Protein AF-A0A7S1EI01-F1 (afdb_monomer)

Mean predicted aligned error: 5.32 Å

pLDDT: mean 92.24, std 10.73, range [44.12, 98.56]

Radius of gyration: 17.25 Å; Cα contacts (8 Å, |Δi|>4): 123; chains: 1; bounding box: 61×34×38 Å

Solvent-accessible surface area (backbone atoms only — not comparable to full-atom values): 8172 Å² total; per-residue (Å²): 81,34,72,57,53,52,45,55,71,26,70,60,33,42,72,68,37,65,65,62,44,53,51,20,66,76,29,98,83,35,44,36,48,51,76,64,49,49,73,38,63,72,54,15,68,67,40,77,57,41,57,68,53,44,48,53,17,36,67,72,36,91,58,36,41,64,44,96,86,62,57,28,38,27,61,67,64,79,76,70,89,74,82,61,59,76,84,74,60,79,90,86,77,90,72,59,93,84,59,50,68,68,59,51,51,61,63,54,42,79,81,41,91,79,74,75,85,85,81,88,79,81,78,80,72,88,76,74,91,124

Foldseek 3Di:
DQVVVCLCQPQVNCVVPPVLVVQLVVDPQRKHFLQVVCVVVVVCVVCVSDLVVVLVSQVPDPQKDADPVRGIMGGPDDHDPDDCVVVVDDDDPPCDPPDDPVNCCVPCVVVHDDSDDDDDDDPPDPDDPD

Structure (mmCIF, N/CA/C/O backbone):
data_AF-A0A7S1EI01-F1
#
_entry.id   AF-A0A7S1EI01-F1
#
loop_
_atom_site.group_PDB
_atom_site.id
_atom_site.type_symbol
_atom_site.label_atom_id
_atom_site.label_alt_id
_atom_site.label_comp_id
_atom_site.label_asym_id
_atom_site.label_entity_id
_atom_site.label_seq_id
_atom_site.pdbx_PDB_ins_code
_atom_site.Cartn_x
_atom_site.Cartn_y
_atom_site.Cartn_z
_atom_site.occupancy
_atom_site.B_iso_or_equiv
_atom_site.auth_seq_id
_atom_site.auth_comp_id
_atom_site.auth_asym_id
_atom_site.auth_atom_id
_atom_site.pdbx_PDB_model_num
ATOM 1 N N . ALA A 1 1 ? -5.218 10.796 -0.409 1.00 92.31 1 ALA A N 1
ATOM 2 C CA . ALA A 1 1 ? -5.128 9.576 0.423 1.00 92.31 1 ALA A CA 1
ATOM 3 C C . ALA A 1 1 ? -5.625 8.304 -0.280 1.00 92.31 1 ALA A C 1
ATOM 5 O O . ALA A 1 1 ? -4.835 7.375 -0.392 1.00 92.31 1 ALA A O 1
ATOM 6 N N . GLN A 1 2 ? -6.870 8.257 -0.789 1.00 97.69 2 GLN A N 1
ATOM 7 C CA . GLN A 1 2 ? -7.516 7.042 -1.336 1.00 97.69 2 GLN A CA 1
ATOM 8 C C . GLN A 1 2 ? -6.607 6.146 -2.199 1.00 97.69 2 GLN A C 1
ATOM 10 O O . GLN A 1 2 ? -6.320 5.021 -1.811 1.00 97.69 2 GLN A O 1
ATOM 15 N N . LYS A 1 3 ? -6.092 6.654 -3.329 1.00 96.00 3 LYS A N 1
ATOM 16 C CA . LYS A 1 3 ? -5.276 5.861 -4.272 1.00 96.00 3 LYS A CA 1
ATOM 17 C C . LYS A 1 3 ? -4.031 5.231 -3.635 1.00 96.00 3 LYS A C 1
ATOM 19 O O . LYS A 1 3 ? -3.637 4.133 -4.008 1.00 96.00 3 LYS A O 1
ATOM 24 N N . LEU A 1 4 ? -3.399 5.923 -2.682 1.00 96.94 4 LEU A N 1
ATOM 25 C CA . LEU A 1 4 ? -2.226 5.401 -1.975 1.00 96.94 4 LEU A CA 1
ATOM 26 C C . LEU A 1 4 ? -2.620 4.290 -1.002 1.00 96.94 4 LEU A C 1
ATOM 28 O O . LEU A 1 4 ? -1.934 3.278 -0.927 1.00 96.94 4 LEU A O 1
ATOM 32 N N . LEU A 1 5 ? -3.736 4.451 -0.290 1.00 98.00 5 LEU A N 1
ATOM 33 C CA . LEU A 1 5 ? -4.276 3.403 0.578 1.00 98.00 5 LEU A CA 1
ATOM 34 C C . LEU A 1 5 ? -4.653 2.160 -0.241 1.00 98.00 5 LEU A C 1
ATOM 36 O O . LEU A 1 5 ? -4.250 1.054 0.107 1.00 98.00 5 LEU A O 1
ATOM 40 N N . GLU A 1 6 ? -5.338 2.340 -1.371 1.00 97.62 6 GLU A N 1
ATOM 41 C CA . GLU A 1 6 ? -5.662 1.258 -2.310 1.00 97.62 6 GLU A CA 1
ATOM 42 C C . GLU A 1 6 ? -4.408 0.568 -2.851 1.00 97.62 6 GLU A C 1
ATOM 44 O O . GLU A 1 6 ? -4.380 -0.655 -2.960 1.00 97.62 6 GLU A O 1
ATOM 49 N N . PHE A 1 7 ? -3.343 1.322 -3.137 1.00 96.25 7 PHE A N 1
ATOM 50 C CA . PHE A 1 7 ? -2.054 0.742 -3.498 1.00 96.25 7 PHE A CA 1
ATOM 51 C C . PHE A 1 7 ? -1.486 -0.115 -2.360 1.00 96.25 7 PHE A C 1
ATOM 53 O O . PHE A 1 7 ? -1.179 -1.284 -2.584 1.00 96.25 7 PHE A O 1
ATOM 60 N N . TYR A 1 8 ? -1.383 0.424 -1.139 1.00 97.25 8 TYR A N 1
ATOM 61 C CA . TYR A 1 8 ? -0.762 -0.285 -0.017 1.00 97.25 8 TYR A CA 1
ATOM 62 C C . TYR A 1 8 ? -1.493 -1.579 0.338 1.00 97.25 8 TYR A C 1
ATOM 64 O O . TYR A 1 8 ? -0.859 -2.614 0.558 1.00 97.25 8 TYR A O 1
ATOM 72 N N . PHE A 1 9 ? -2.822 -1.529 0.357 1.00 97.31 9 PHE A N 1
ATOM 73 C CA . PHE A 1 9 ? -3.676 -2.674 0.649 1.00 97.31 9 PHE A CA 1
ATOM 74 C C . PHE A 1 9 ? -4.002 -3.520 -0.594 1.00 97.31 9 PHE A C 1
ATOM 76 O O . PHE A 1 9 ? -4.600 -4.589 -0.463 1.00 97.31 9 PHE A O 1
ATOM 83 N N . GLY A 1 10 ? -3.581 -3.106 -1.787 1.00 95.94 10 GLY A N 1
ATOM 84 C CA . GLY A 1 10 ? -3.757 -3.857 -3.026 1.00 95.94 10 GLY A CA 1
ATOM 85 C C . GLY A 1 10 ? -2.994 -5.182 -3.026 1.00 95.94 10 GLY A C 1
ATOM 86 O O . GLY A 1 10 ? -2.043 -5.378 -2.270 1.00 95.94 10 GLY A O 1
ATOM 87 N N . ASP A 1 11 ? -3.408 -6.117 -3.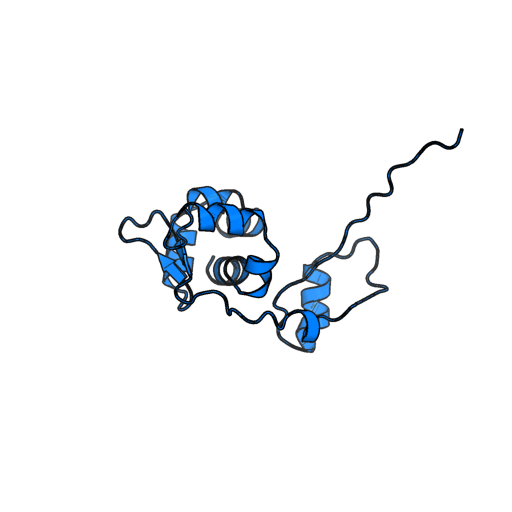883 1.00 95.00 11 ASP A N 1
ATOM 88 C CA . ASP A 1 11 ? -2.875 -7.488 -3.897 1.00 95.00 11 ASP A CA 1
ATOM 89 C C . ASP A 1 11 ? -1.352 -7.545 -4.044 1.00 95.00 11 ASP A C 1
ATOM 91 O O . ASP A 1 11 ? -0.684 -8.249 -3.288 1.00 95.00 11 ASP A O 1
ATOM 95 N N . SER A 1 12 ? -0.804 -6.783 -4.993 1.00 93.69 12 SER A N 1
ATOM 96 C CA . SER A 1 12 ? 0.627 -6.793 -5.299 1.00 93.69 12 SER A CA 1
ATOM 97 C C . SER A 1 12 ? 1.463 -6.240 -4.145 1.00 93.69 12 SER A C 1
ATOM 99 O O . SER A 1 12 ? 2.378 -6.920 -3.678 1.00 93.69 12 SER A O 1
ATOM 101 N N . ASN A 1 13 ? 1.129 -5.048 -3.632 1.00 95.12 13 ASN A N 1
ATOM 102 C CA . ASN A 1 13 ? 1.884 -4.466 -2.524 1.00 95.12 13 ASN A CA 1
ATOM 103 C C . ASN A 1 13 ? 1.723 -5.297 -1.253 1.00 95.12 13 ASN A C 1
ATOM 105 O O . ASN A 1 13 ? 2.713 -5.606 -0.602 1.00 95.12 13 ASN A O 1
ATOM 109 N N . LEU A 1 14 ? 0.506 -5.725 -0.911 1.00 93.88 14 LEU A N 1
ATOM 110 C CA . LEU A 1 14 ? 0.271 -6.451 0.333 1.00 93.88 14 LEU A CA 1
ATOM 111 C C . LEU A 1 14 ? 0.975 -7.817 0.362 1.00 93.88 14 LEU A C 1
ATOM 113 O O . LEU A 1 14 ? 1.293 -8.304 1.444 1.00 93.88 14 LEU A O 1
ATOM 117 N N . ARG A 1 15 ? 1.260 -8.438 -0.790 1.00 92.75 15 ARG A N 1
ATOM 118 C CA . ARG A 1 15 ? 2.106 -9.645 -0.885 1.00 92.75 15 ARG A CA 1
ATOM 119 C C . ARG A 1 15 ? 3.597 -9.355 -0.707 1.00 92.75 15 ARG A C 1
ATOM 121 O O . ARG A 1 15 ? 4.303 -10.180 -0.130 1.00 92.75 15 ARG A O 1
ATOM 128 N N . ALA A 1 16 ? 4.071 -8.203 -1.170 1.00 91.88 16 ALA A N 1
ATOM 129 C CA . ALA A 1 16 ? 5.480 -7.823 -1.091 1.00 91.88 16 ALA A CA 1
ATOM 130 C C . ALA A 1 16 ? 5.854 -7.164 0.253 1.00 91.88 16 ALA A C 1
ATOM 132 O O . ALA A 1 16 ? 6.947 -7.383 0.782 1.00 91.88 16 ALA A O 1
ATOM 133 N N . ASP A 1 17 ? 4.948 -6.376 0.831 1.00 95.12 17 ASP A N 1
ATOM 134 C CA . ASP A 1 17 ? 5.179 -5.561 2.020 1.00 95.12 17 ASP A CA 1
ATOM 135 C C . ASP A 1 17 ? 5.083 -6.394 3.306 1.00 95.12 17 ASP A C 1
ATOM 137 O O . ASP A 1 17 ? 4.015 -6.639 3.878 1.00 95.12 17 ASP A O 1
ATOM 141 N N . ARG A 1 18 ? 6.250 -6.833 3.786 1.00 94.94 18 ARG A N 1
ATOM 142 C CA . ARG A 1 18 ? 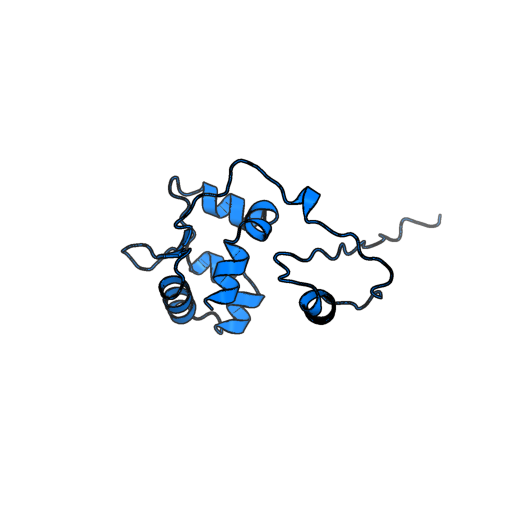6.375 -7.634 5.011 1.00 94.94 18 ARG A CA 1
ATOM 143 C C . ARG A 1 18 ? 5.917 -6.883 6.260 1.00 94.94 18 ARG A C 1
ATOM 145 O O . ARG A 1 18 ? 5.424 -7.522 7.191 1.00 94.94 18 ARG A O 1
ATOM 152 N N . PHE A 1 19 ? 6.098 -5.563 6.303 1.00 96.56 19 PHE A N 1
ATOM 153 C CA . PHE A 1 19 ? 5.703 -4.760 7.454 1.00 96.56 19 PHE A CA 1
ATOM 154 C C . PHE A 1 19 ? 4.181 -4.718 7.549 1.00 96.56 19 PHE A C 1
ATOM 156 O O . PHE A 1 19 ? 3.623 -5.143 8.560 1.00 96.56 19 PHE A O 1
ATOM 163 N N . LEU A 1 20 ? 3.506 -4.330 6.466 1.00 96.62 20 LEU A N 1
ATOM 164 C CA . LEU A 1 20 ? 2.049 -4.257 6.436 1.00 96.62 20 LEU A CA 1
ATOM 165 C C . LEU A 1 20 ? 1.398 -5.631 6.654 1.00 96.62 20 LEU A C 1
ATOM 167 O O . LEU A 1 20 ? 0.406 -5.736 7.376 1.00 96.62 20 LEU A O 1
ATOM 171 N N . GLN A 1 21 ? 1.976 -6.714 6.118 1.00 95.56 21 GLN A N 1
ATOM 172 C CA . GLN A 1 21 ? 1.511 -8.070 6.434 1.00 95.56 21 GLN A CA 1
ATOM 173 C C . GLN A 1 21 ? 1.594 -8.399 7.920 1.00 95.56 21 GLN A C 1
ATOM 175 O O . GLN A 1 21 ? 0.680 -9.027 8.456 1.00 95.56 21 GLN A O 1
ATOM 180 N N . ARG A 1 22 ? 2.700 -8.033 8.574 1.00 97.06 22 ARG A N 1
ATOM 181 C CA . ARG A 1 22 ? 2.892 -8.291 10.001 1.00 97.06 22 ARG A CA 1
ATOM 182 C C . ARG A 1 22 ? 1.872 -7.523 10.827 1.00 97.06 22 ARG A C 1
ATOM 184 O O . ARG A 1 22 ? 1.267 -8.119 11.708 1.00 97.06 22 ARG A O 1
ATOM 191 N N . GLU A 1 23 ? 1.673 -6.243 10.531 1.00 97.31 23 GLU A N 1
ATOM 192 C CA . GLU A 1 23 ? 0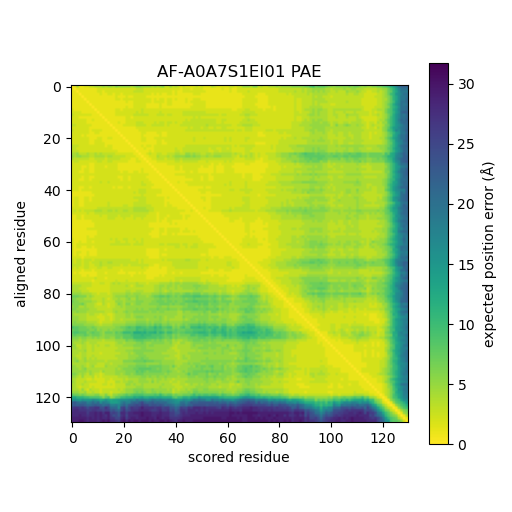.704 -5.404 11.241 1.00 97.31 23 GLU A CA 1
ATOM 193 C C . GLU A 1 23 ? -0.721 -5.934 11.066 1.00 97.31 23 GLU A C 1
ATOM 195 O O . GLU A 1 23 ? -1.413 -6.157 12.055 1.00 97.31 23 GLU A O 1
ATOM 200 N N . ARG A 1 24 ? -1.112 -6.293 9.836 1.00 95.44 24 ARG A N 1
ATOM 201 C CA . ARG A 1 24 ? -2.420 -6.900 9.549 1.00 95.44 24 ARG A CA 1
ATOM 202 C C . ARG A 1 24 ? -2.669 -8.177 10.355 1.00 95.44 24 ARG A C 1
ATOM 204 O O . ARG A 1 24 ? -3.767 -8.380 10.857 1.00 95.44 24 ARG A O 1
ATOM 211 N N . LYS A 1 25 ? -1.662 -9.049 10.483 1.00 95.19 25 LYS A N 1
ATOM 212 C CA . LYS A 1 25 ? -1.776 -10.336 11.196 1.00 95.19 25 LYS A CA 1
ATOM 213 C C . LYS A 1 25 ? -1.961 -10.192 12.711 1.00 95.19 25 LYS A C 1
ATOM 215 O O . LYS A 1 25 ? -2.327 -11.173 13.348 1.00 95.19 25 LYS A O 1
ATOM 220 N N . LYS A 1 26 ? -1.721 -9.009 13.292 1.00 96.19 26 LYS A N 1
ATOM 221 C CA . LYS A 1 26 ? -1.980 -8.755 14.722 1.00 96.19 26 LYS A CA 1
ATOM 222 C C . LYS A 1 26 ? -3.473 -8.738 15.046 1.00 96.19 26 LYS A C 1
ATOM 224 O O . LYS A 1 26 ? -3.847 -8.995 16.184 1.00 96.19 26 LYS A O 1
ATOM 229 N N . SER A 1 27 ? -4.314 -8.460 14.053 1.00 94.31 27 SER A N 1
ATOM 230 C CA . SER A 1 27 ? -5.766 -8.497 14.172 1.00 94.31 27 SER A CA 1
ATOM 231 C C . SER A 1 27 ? -6.324 -9.701 13.407 1.00 94.31 27 SER A C 1
ATOM 233 O O . SER A 1 27 ? -6.050 -9.827 12.211 1.00 94.31 27 SER A O 1
ATOM 235 N N . PRO A 1 28 ? -7.165 -10.555 14.021 1.00 91.50 28 PRO A N 1
ATOM 236 C CA . PRO A 1 28 ? -7.810 -11.666 13.316 1.00 91.50 28 PRO A CA 1
ATOM 237 C C . PRO A 1 28 ? -8.619 -11.227 12.087 1.00 91.50 28 PRO A C 1
ATOM 239 O O . PRO A 1 28 ? -8.731 -11.972 11.121 1.00 91.50 28 PRO A O 1
ATOM 242 N N . GLN A 1 29 ? -9.157 -10.004 12.108 1.00 92.69 29 GLN A N 1
ATOM 243 C CA . GLN A 1 29 ? -9.953 -9.436 11.015 1.00 92.69 29 GLN A CA 1
ATOM 244 C C . GLN A 1 29 ? -9.123 -8.596 10.030 1.00 92.69 29 GLN A C 1
ATOM 246 O O . GLN A 1 29 ? -9.670 -8.045 9.073 1.00 92.69 29 GLN A O 1
ATOM 251 N N . GLY A 1 30 ? -7.812 -8.481 10.258 1.00 95.31 30 GLY A N 1
ATOM 252 C CA . GLY A 1 30 ? -6.893 -7.757 9.387 1.00 95.31 30 GLY A CA 1
ATOM 253 C C . GLY A 1 30 ? -6.927 -6.234 9.513 1.00 95.31 30 GLY A C 1
ATOM 254 O O . GLY A 1 30 ? -6.586 -5.548 8.551 1.00 95.31 30 GLY A O 1
ATOM 255 N N . TRP A 1 31 ? -7.336 -5.707 10.667 1.00 97.88 31 TRP A N 1
ATOM 256 C CA . TRP A 1 31 ? -7.287 -4.275 10.961 1.00 97.88 31 TRP A CA 1
ATOM 257 C C . TRP A 1 31 ? -5.854 -3.768 11.143 1.00 97.88 31 TRP A C 1
ATOM 259 O O . TRP A 1 31 ? -5.022 -4.434 11.761 1.00 97.88 31 TRP A O 1
ATOM 269 N N . VAL A 1 32 ? -5.592 -2.572 10.618 1.00 98.19 32 VAL A N 1
ATOM 270 C CA . VAL A 1 32 ? -4.347 -1.817 10.785 1.00 98.19 32 VAL A CA 1
ATOM 271 C C . VAL A 1 32 ? -4.709 -0.402 11.225 1.00 98.19 32 VAL A C 1
ATOM 273 O O . VAL A 1 32 ? -5.489 0.267 10.550 1.00 98.19 32 VAL A O 1
ATOM 276 N N . ALA A 1 33 ? -4.146 0.054 12.343 1.00 98.19 33 ALA A N 1
ATOM 277 C CA . ALA A 1 33 ? -4.418 1.388 12.875 1.00 98.19 33 ALA A CA 1
ATOM 278 C C . ALA A 1 33 ? -3.886 2.492 11.945 1.00 98.19 33 ALA A C 1
ATOM 280 O O . ALA A 1 33 ? -2.786 2.367 11.396 1.00 98.19 33 ALA A O 1
ATOM 281 N N . PHE A 1 34 ? -4.611 3.605 11.815 1.00 97.94 34 PHE A N 1
ATOM 282 C CA . PHE A 1 34 ? -4.150 4.754 11.024 1.00 97.94 34 PHE A CA 1
ATOM 283 C C . PHE A 1 34 ? -2.853 5.368 11.565 1.00 97.94 34 PHE A C 1
ATOM 285 O O . PHE A 1 34 ? -2.024 5.842 10.789 1.00 97.94 34 PHE A O 1
ATOM 292 N N . ASP A 1 35 ? -2.604 5.270 12.871 1.00 96.19 35 ASP A N 1
ATOM 293 C CA . ASP A 1 35 ? -1.334 5.689 13.472 1.00 96.19 35 ASP A CA 1
ATOM 294 C C . ASP A 1 35 ? -0.125 4.945 12.899 1.00 96.19 35 ASP A C 1
ATOM 296 O O . ASP A 1 35 ? 0.938 5.535 12.701 1.00 96.19 35 ASP A O 1
ATOM 300 N N . ILE A 1 36 ? -0.285 3.664 12.558 1.00 97.12 36 ILE A N 1
ATOM 301 C CA . ILE A 1 36 ? 0.760 2.898 11.875 1.00 97.12 36 ILE A CA 1
ATOM 302 C C . ILE A 1 36 ? 0.983 3.448 10.464 1.00 97.12 36 ILE A C 1
ATOM 304 O O . ILE A 1 36 ? 2.124 3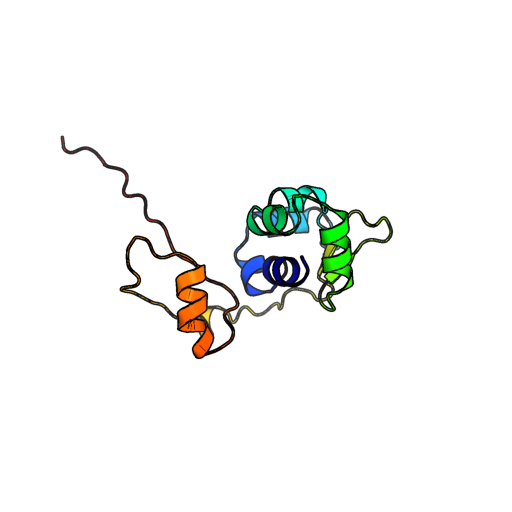.534 10.005 1.00 97.12 36 ILE A O 1
ATOM 308 N N . LEU A 1 37 ? -0.085 3.869 9.785 1.00 97.00 37 LEU A N 1
ATOM 309 C CA . LEU A 1 37 ? -0.022 4.403 8.426 1.00 97.00 37 LEU A CA 1
ATOM 310 C C . LEU A 1 37 ? 0.692 5.761 8.339 1.00 97.00 37 LEU A C 1
ATOM 312 O O . LEU A 1 37 ? 1.266 6.068 7.296 1.00 97.00 37 LEU A O 1
ATOM 316 N N . LYS A 1 38 ? 0.805 6.517 9.439 1.00 95.19 38 LYS A N 1
ATOM 317 C CA . LYS A 1 38 ? 1.660 7.722 9.510 1.00 95.19 38 LYS A CA 1
ATOM 318 C C . LYS A 1 38 ? 3.132 7.436 9.212 1.00 95.19 38 LYS A C 1
ATOM 320 O O . LYS A 1 38 ? 3.855 8.321 8.759 1.00 95.19 38 LYS A O 1
ATOM 325 N N . THR A 1 39 ? 3.589 6.203 9.438 1.00 96.00 39 THR A N 1
ATOM 326 C CA . THR A 1 39 ? 4.976 5.796 9.150 1.00 96.00 39 THR A CA 1
ATOM 327 C C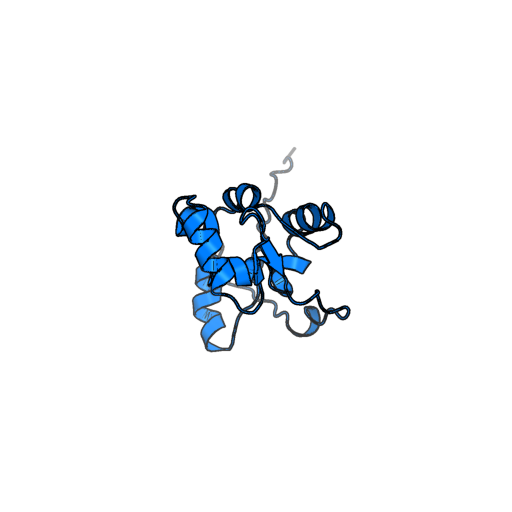 . THR A 1 39 ? 5.244 5.593 7.652 1.00 96.00 39 THR A C 1
ATOM 329 O O . THR A 1 39 ? 6.398 5.499 7.224 1.00 96.00 39 THR A O 1
ATOM 332 N N . PHE A 1 40 ? 4.195 5.567 6.823 1.00 96.38 40 PHE A N 1
ATOM 333 C CA . PHE A 1 40 ? 4.287 5.327 5.388 1.00 96.38 40 PHE A CA 1
ATOM 334 C C . PHE A 1 40 ? 4.606 6.648 4.696 1.00 96.38 40 PHE A C 1
ATOM 336 O O . PHE A 1 40 ? 3.723 7.465 4.455 1.00 96.38 40 PHE A O 1
ATOM 343 N N . LYS A 1 41 ? 5.882 6.856 4.353 1.00 95.62 41 LYS A N 1
ATOM 344 C CA . LYS A 1 41 ? 6.402 8.147 3.865 1.00 95.62 41 LYS A CA 1
ATOM 345 C C . LYS A 1 41 ? 5.566 8.791 2.751 1.00 95.62 41 LYS A C 1
ATOM 347 O O . LYS A 1 41 ? 5.274 9.976 2.850 1.00 95.62 41 LYS A O 1
ATOM 352 N N . LYS A 1 42 ? 5.164 8.035 1.716 1.00 94.94 42 LYS A N 1
ATOM 353 C CA . LYS A 1 42 ? 4.371 8.595 0.600 1.00 94.94 42 LYS A CA 1
ATOM 354 C C . LYS A 1 42 ? 2.962 8.999 1.043 1.00 94.94 42 LYS A C 1
ATOM 356 O O . LYS A 1 42 ? 2.472 10.033 0.608 1.00 94.94 42 LYS A O 1
ATOM 361 N N . LEU A 1 43 ? 2.322 8.206 1.906 1.00 97.44 43 LEU A N 1
ATOM 362 C CA . LEU A 1 43 ? 1.000 8.538 2.441 1.00 97.44 43 LEU A CA 1
ATOM 363 C C . LEU A 1 43 ? 1.071 9.750 3.363 1.00 97.44 43 LEU A C 1
ATOM 365 O O . LEU A 1 43 ? 0.322 10.694 3.163 1.00 97.44 43 LEU A O 1
ATOM 369 N N . SER A 1 44 ? 2.011 9.727 4.307 1.00 96.50 44 SER A N 1
ATOM 370 C CA . SER A 1 44 ? 2.238 10.802 5.268 1.00 96.50 44 SER A CA 1
ATOM 371 C C . SER A 1 44 ? 2.533 12.127 4.568 1.00 96.50 44 SER A C 1
ATOM 373 O O . SER A 1 44 ? 1.878 13.119 4.853 1.00 96.50 44 SER A O 1
ATOM 375 N N . ALA A 1 45 ? 3.411 12.138 3.559 1.00 96.81 45 ALA A N 1
ATOM 376 C CA . ALA A 1 45 ? 3.670 13.338 2.762 1.00 96.81 45 ALA A CA 1
ATOM 377 C C . ALA A 1 45 ? 2.432 13.826 1.983 1.00 96.81 45 ALA A C 1
ATOM 379 O O . ALA A 1 45 ? 2.247 15.026 1.814 1.00 96.81 45 ALA A O 1
ATOM 380 N N . ALA A 1 46 ? 1.577 12.915 1.509 1.00 96.50 46 ALA A N 1
ATOM 381 C CA . ALA A 1 46 ? 0.374 13.262 0.751 1.00 96.50 46 ALA A CA 1
ATOM 382 C C . ALA A 1 46 ? -0.802 13.737 1.622 1.00 96.50 46 ALA A C 1
ATOM 384 O O . ALA A 1 46 ? -1.775 14.259 1.077 1.00 96.50 46 ALA A O 1
ATOM 385 N N . THR A 1 47 ? -0.753 13.515 2.936 1.00 97.06 47 THR A N 1
ATOM 386 C CA . THR A 1 47 ? -1.790 13.943 3.888 1.00 97.06 47 THR A CA 1
ATOM 387 C C . THR A 1 47 ? -1.255 14.875 4.968 1.00 97.06 47 THR A C 1
ATOM 389 O O . THR A 1 47 ? -1.978 15.162 5.909 1.00 97.06 47 THR A O 1
ATOM 392 N N . ASP A 1 48 ? 0.005 15.303 4.879 1.00 96.06 48 ASP A N 1
ATOM 393 C CA . ASP A 1 48 ? 0.712 16.036 5.941 1.00 96.06 48 ASP A CA 1
ATOM 394 C C . ASP A 1 48 ? 0.629 15.348 7.322 1.00 96.06 48 ASP A C 1
ATOM 396 O O . ASP A 1 48 ? 0.522 15.972 8.374 1.00 96.06 48 ASP A O 1
ATOM 400 N N . GLY A 1 49 ? 0.602 14.011 7.322 1.00 94.12 49 GLY A N 1
ATOM 401 C CA . GLY A 1 49 ? 0.413 13.206 8.531 1.00 94.12 49 GLY A CA 1
ATOM 402 C C . GLY A 1 49 ? -0.990 13.272 9.154 1.00 94.12 49 GLY A C 1
ATOM 403 O O . GLY A 1 49 ? -1.205 12.632 10.186 1.00 94.12 49 GLY A O 1
ATOM 404 N N . ASP A 1 50 ? -1.942 13.978 8.537 1.00 96.75 50 ASP A N 1
ATOM 405 C CA . ASP A 1 50 ? -3.324 14.086 9.004 1.00 96.75 50 ASP A CA 1
ATOM 406 C C . ASP A 1 50 ? -4.071 12.756 8.829 1.00 96.75 50 ASP A C 1
ATOM 408 O O . ASP A 1 50 ? -4.157 12.201 7.728 1.00 96.75 50 ASP A O 1
ATOM 412 N N . VAL A 1 51 ? -4.601 12.240 9.939 1.00 96.81 51 VAL A N 1
ATOM 413 C CA . VAL A 1 51 ? -5.352 10.982 9.994 1.00 96.81 51 VAL A CA 1
ATOM 414 C C . VAL A 1 51 ? -6.749 11.142 9.420 1.00 96.81 51 VAL A C 1
ATOM 416 O O . VAL A 1 51 ? -7.216 10.215 8.764 1.00 96.81 51 VAL A O 1
ATOM 419 N N . GLU A 1 52 ? -7.397 12.293 9.593 1.00 97.19 52 GLU A N 1
ATOM 420 C CA . GLU A 1 52 ? -8.753 12.499 9.078 1.00 97.19 52 GLU A CA 1
ATOM 421 C C . GLU A 1 52 ? -8.761 12.399 7.551 1.00 97.19 52 GLU A C 1
ATOM 423 O O . GLU A 1 52 ? -9.570 11.672 6.975 1.00 97.19 52 GLU A O 1
ATOM 428 N N . LEU A 1 53 ? -7.754 12.972 6.883 1.00 97.94 53 LEU A N 1
ATOM 429 C CA . LEU A 1 53 ? -7.574 12.809 5.436 1.00 97.94 53 LEU A CA 1
ATOM 430 C C . LEU A 1 53 ? -7.324 11.348 5.022 1.00 97.94 53 LEU A C 1
ATOM 432 O O . LEU A 1 53 ? -7.719 10.932 3.926 1.00 97.94 53 LEU A O 1
ATOM 436 N N . MET A 1 54 ? -6.660 10.545 5.863 1.00 98.31 54 MET A N 1
ATOM 437 C CA . MET A 1 54 ? -6.493 9.107 5.614 1.00 98.31 54 MET A CA 1
ATOM 438 C C . MET A 1 54 ? -7.815 8.351 5.790 1.00 98.31 54 MET A C 1
ATOM 440 O O . MET A 1 54 ? -8.133 7.505 4.953 1.00 98.31 54 MET A O 1
ATOM 444 N N . ILE A 1 55 ? -8.590 8.673 6.829 1.00 98.38 55 ILE A N 1
ATOM 445 C CA . ILE A 1 55 ? -9.911 8.097 7.102 1.00 98.38 55 ILE A CA 1
ATOM 446 C C . ILE A 1 55 ? -10.872 8.407 5.953 1.00 98.38 55 ILE A C 1
ATOM 448 O O . ILE A 1 55 ? -11.494 7.492 5.413 1.00 98.38 55 ILE A O 1
ATOM 452 N N . GLU A 1 56 ? -10.972 9.668 5.534 1.00 98.19 56 GLU A N 1
ATOM 453 C CA . GLU A 1 56 ? -11.793 10.087 4.394 1.00 98.19 56 GLU A CA 1
ATOM 454 C C . GLU A 1 56 ? -11.374 9.361 3.114 1.00 98.19 56 GLU A C 1
ATOM 456 O O . GLU A 1 56 ? -12.212 8.823 2.388 1.00 98.19 56 GLU A O 1
ATOM 461 N N . GLY A 1 57 ? -10.064 9.263 2.870 1.00 98.19 57 GLY A N 1
ATOM 462 C CA . GLY A 1 57 ? -9.525 8.511 1.744 1.00 98.19 57 GLY A CA 1
ATOM 463 C C . GLY A 1 57 ? -9.882 7.025 1.776 1.00 98.19 57 GLY A C 1
ATOM 464 O O . GLY A 1 57 ? -10.160 6.452 0.726 1.00 98.19 57 GLY A O 1
ATOM 465 N N . ALA A 1 58 ? -9.879 6.402 2.954 1.00 98.38 58 ALA A N 1
ATOM 466 C CA . ALA A 1 58 ? -10.282 5.011 3.121 1.00 98.38 58 ALA A CA 1
ATOM 467 C C . ALA A 1 58 ? -11.792 4.833 2.907 1.00 98.38 58 ALA A C 1
ATOM 469 O O . ALA A 1 58 ? -12.190 3.920 2.192 1.00 98.38 58 ALA A O 1
ATOM 470 N N . ARG A 1 59 ? -12.625 5.724 3.464 1.00 98.25 59 ARG A N 1
ATOM 471 C CA . ARG A 1 59 ? -14.092 5.706 3.305 1.00 98.25 59 ARG A CA 1
ATOM 472 C C . ARG A 1 59 ? -14.541 5.926 1.859 1.00 98.25 59 ARG A C 1
ATOM 474 O O . ARG A 1 59 ? -15.592 5.430 1.472 1.00 98.25 59 ARG A O 1
ATOM 481 N N . ALA A 1 60 ? -13.756 6.654 1.067 1.00 98.06 60 ALA A N 1
ATOM 482 C CA . ALA A 1 60 ? -14.010 6.850 -0.359 1.00 98.06 60 ALA A CA 1
ATOM 483 C C . ALA A 1 60 ? -13.685 5.613 -1.220 1.00 98.06 60 ALA A C 1
ATOM 485 O O . ALA A 1 60 ? -14.095 5.552 -2.380 1.00 98.06 60 ALA A O 1
ATOM 486 N N . SER A 1 61 ? -12.942 4.638 -0.684 1.00 98.19 61 SER A N 1
ATOM 487 C CA . SER A 1 61 ? -12.585 3.412 -1.398 1.00 98.19 61 SER A CA 1
ATOM 488 C C . SER A 1 61 ? -13.652 2.334 -1.233 1.00 98.19 61 SER A C 1
ATOM 490 O O . SER A 1 61 ? -14.143 2.089 -0.137 1.00 98.19 61 SER A O 1
ATOM 492 N N . SER A 1 62 ? -13.954 1.617 -2.315 1.00 97.38 62 SER A N 1
ATOM 493 C CA . SER A 1 62 ? -14.808 0.424 -2.276 1.00 97.38 62 SER A CA 1
ATOM 494 C C . SER A 1 62 ? -14.078 -0.839 -1.808 1.00 97.38 62 SER A C 1
ATOM 496 O O . SER A 1 62 ? -14.722 -1.837 -1.490 1.00 97.38 62 SER A O 1
ATOM 498 N N . ASP A 1 63 ? -12.743 -0.820 -1.789 1.00 97.06 63 ASP A N 1
ATOM 499 C CA . ASP A 1 63 ? -11.918 -1.977 -1.423 1.00 97.06 63 ASP A CA 1
ATOM 500 C C . ASP A 1 63 ? -11.502 -1.963 0.054 1.00 97.06 63 ASP A C 1
ATOM 502 O O . ASP A 1 63 ? -10.964 -2.958 0.561 1.00 97.06 63 ASP A O 1
ATOM 506 N N . LEU A 1 64 ? -11.754 -0.854 0.756 1.00 98.38 64 LEU A N 1
ATOM 507 C CA . LEU A 1 64 ? -11.339 -0.621 2.135 1.00 98.38 64 LEU A CA 1
ATOM 508 C C . LEU A 1 64 ? -12.538 -0.353 3.042 1.00 98.38 64 LEU A C 1
ATOM 510 O O . LEU A 1 64 ? -13.549 0.203 2.633 1.00 98.38 64 LEU A O 1
ATOM 514 N N . ALA A 1 65 ? -12.402 -0.760 4.298 1.00 98.25 65 ALA A N 1
ATOM 515 C CA . ALA A 1 65 ? -13.348 -0.455 5.358 1.00 98.25 65 ALA A CA 1
ATOM 516 C C . ALA A 1 65 ? -12.613 0.227 6.507 1.00 98.25 65 ALA A C 1
ATOM 518 O O . ALA A 1 65 ? -11.490 -0.158 6.837 1.00 98.25 65 ALA A O 1
ATOM 519 N N . VAL A 1 66 ? -13.275 1.201 7.124 1.00 98.50 66 VAL A N 1
ATOM 520 C CA . VAL A 1 66 ? -12.846 1.844 8.369 1.00 98.50 66 VAL A CA 1
ATOM 521 C C . VAL A 1 66 ? -13.613 1.215 9.532 1.00 98.50 66 VAL A C 1
ATOM 523 O O . VAL A 1 66 ? -14.778 0.852 9.365 1.00 98.50 66 VAL A O 1
ATOM 526 N N . SER A 1 67 ? -12.956 1.018 10.675 1.00 98.00 67 SER A N 1
ATOM 527 C CA . SER A 1 67 ? -13.578 0.472 11.885 1.00 98.00 67 SER A CA 1
ATOM 528 C C . SER A 1 67 ? -14.650 1.415 12.435 1.00 98.00 67 SER A C 1
ATOM 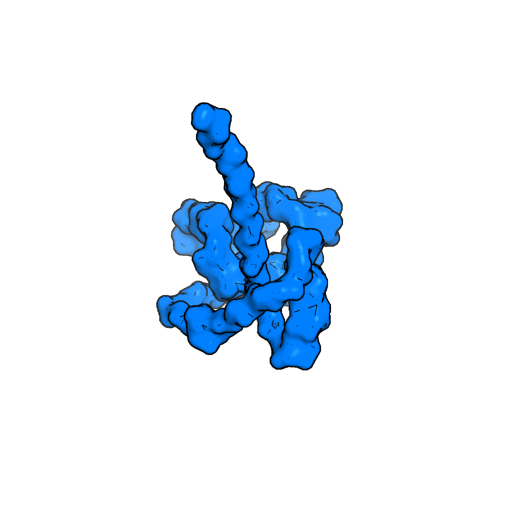530 O O . SER A 1 67 ? -14.688 2.598 12.100 1.00 98.00 67 SER A O 1
ATOM 532 N N . GLU A 1 68 ? -15.545 0.892 13.275 1.00 96.56 68 GLU A N 1
ATOM 533 C CA . GLU A 1 68 ? -16.653 1.678 13.841 1.00 96.56 68 GLU A CA 1
ATOM 534 C C . GLU A 1 68 ? -16.164 2.871 14.677 1.00 96.56 68 GLU A C 1
ATOM 536 O O . GLU A 1 68 ? -16.760 3.943 14.620 1.00 96.56 68 GLU A O 1
ATOM 541 N N . ASP A 1 69 ? -15.051 2.700 15.394 1.00 96.00 69 ASP A N 1
ATOM 542 C CA . ASP A 1 69 ? -14.370 3.750 16.162 1.00 96.00 69 ASP A CA 1
ATOM 543 C C . ASP A 1 69 ? -13.579 4.747 15.292 1.00 96.00 69 ASP A C 1
ATOM 545 O O . ASP A 1 69 ? -13.144 5.782 15.787 1.00 96.00 69 ASP A O 1
ATOM 549 N N . GLY A 1 70 ? -13.412 4.477 13.993 1.00 95.88 70 GLY A N 1
ATOM 550 C CA . GLY A 1 70 ? -12.649 5.325 13.078 1.00 95.88 70 GLY A CA 1
ATOM 551 C C . GLY A 1 70 ? -11.127 5.169 13.155 1.00 95.88 70 GLY A C 1
ATOM 552 O O . GLY A 1 70 ? -10.426 5.820 12.388 1.00 95.88 70 GLY A O 1
ATOM 553 N N . GLU A 1 71 ? -10.591 4.309 14.022 1.00 96.94 71 GLU A N 1
ATOM 554 C CA . GLU A 1 71 ? -9.152 4.282 14.325 1.00 96.94 71 GLU A CA 1
ATOM 555 C C . GLU A 1 71 ? -8.334 3.360 13.410 1.00 96.94 71 GLU A C 1
ATOM 557 O O . GLU A 1 71 ? -7.106 3.470 13.323 1.00 96.94 71 GLU A O 1
ATOM 562 N N . SER A 1 72 ? -8.995 2.441 12.707 1.00 98.31 72 SER A N 1
ATOM 563 C CA . SER A 1 72 ? -8.343 1.405 11.910 1.00 98.31 72 SER A CA 1
ATOM 564 C C . SER A 1 72 ? -8.951 1.247 10.523 1.00 98.31 72 SER A C 1
ATOM 566 O O . SER A 1 72 ? -10.125 1.516 10.282 1.00 98.31 72 SER A O 1
ATOM 568 N N . VAL A 1 73 ? -8.141 0.729 9.603 1.00 98.56 73 VAL A N 1
ATOM 569 C CA . VAL A 1 73 ? -8.541 0.373 8.242 1.00 98.56 73 VAL A CA 1
ATOM 570 C C . VAL A 1 73 ? -8.201 -1.081 7.943 1.00 98.56 73 VAL A C 1
ATOM 572 O O . VAL A 1 73 ? -7.220 -1.635 8.446 1.00 98.56 73 VAL A O 1
ATOM 575 N N . ARG A 1 74 ? -9.016 -1.716 7.107 1.00 97.81 74 ARG A N 1
ATOM 576 C CA . ARG A 1 74 ? -8.735 -3.039 6.547 1.00 97.81 74 ARG A CA 1
ATOM 577 C C . ARG A 1 74 ? -9.220 -3.142 5.113 1.00 97.81 74 ARG A C 1
ATOM 579 O O . ARG A 1 74 ? -10.017 -2.331 4.650 1.00 97.81 74 ARG A O 1
ATOM 586 N N . ARG A 1 75 ? -8.805 -4.214 4.444 1.00 97.06 75 ARG A N 1
ATOM 587 C CA . ARG A 1 75 ? -9.423 -4.640 3.186 1.00 97.06 75 ARG A CA 1
ATOM 588 C C . ARG A 1 75 ? -10.816 -5.201 3.427 1.00 97.06 75 ARG A C 1
ATOM 590 O O . ARG A 1 75 ? -11.014 -5.978 4.359 1.00 97.06 75 ARG A O 1
ATOM 597 N N . VAL A 1 76 ? -11.734 -4.887 2.521 1.00 97.06 76 VAL A N 1
ATOM 598 C CA . VAL A 1 76 ? -13.048 -5.536 2.436 1.00 97.06 76 VAL A CA 1
ATOM 599 C C . VAL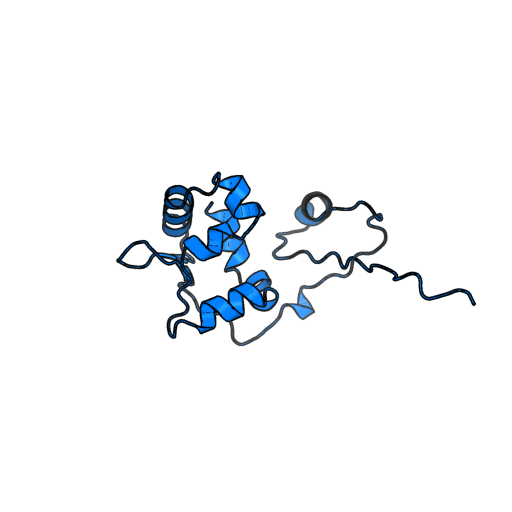 A 1 76 ? -12.899 -6.953 1.890 1.00 97.06 76 VAL A C 1
ATOM 601 O O . VAL A 1 76 ? -13.426 -7.903 2.463 1.00 97.06 76 VAL A O 1
ATOM 604 N N . LYS A 1 77 ? -12.147 -7.106 0.793 1.00 94.12 77 LYS A N 1
ATOM 605 C CA . LYS A 1 77 ? -11.918 -8.395 0.135 1.00 94.12 77 LYS A CA 1
ATOM 606 C C . LYS A 1 77 ? -10.587 -9.004 0.560 1.00 94.12 77 LYS A C 1
ATOM 608 O O . LYS A 1 77 ? -9.544 -8.347 0.490 1.00 94.12 77 LYS A O 1
ATOM 613 N N . GLU A 1 78 ? -10.608 -10.280 0.929 1.00 90.88 78 GLU A N 1
ATOM 614 C CA . GLU A 1 78 ? -9.390 -11.030 1.236 1.00 90.88 78 GLU A CA 1
ATOM 615 C C . GLU A 1 78 ? -8.422 -11.089 0.046 1.00 90.88 78 GLU A C 1
ATOM 617 O O . GLU A 1 78 ? -8.803 -10.920 -1.117 1.00 90.88 78 GLU A O 1
ATOM 622 N N . LEU A 1 79 ? -7.143 -11.319 0.352 1.00 91.38 79 LEU A N 1
ATOM 623 C CA . LEU A 1 79 ? -6.143 -11.600 -0.671 1.00 91.38 79 LEU A CA 1
ATOM 624 C C . LEU A 1 79 ? -6.528 -12.886 -1.416 1.00 91.38 79 LEU A C 1
ATOM 626 O O . LEU A 1 79 ? -6.825 -13.886 -0.760 1.00 91.38 79 LEU A O 1
ATOM 630 N N . PRO A 1 80 ? -6.471 -12.907 -2.759 1.00 91.81 80 PRO A N 1
ATOM 631 C CA . PRO A 1 80 ? -6.651 -14.141 -3.511 1.00 91.81 80 PRO A CA 1
ATOM 632 C C . PRO A 1 80 ? -5.688 -15.234 -3.028 1.00 91.81 80 PRO A C 1
ATOM 634 O O . PRO A 1 80 ? -4.520 -14.964 -2.754 1.00 91.81 80 PRO A O 1
ATOM 637 N N . VAL A 1 81 ? -6.146 -16.483 -2.939 1.00 91.50 81 VAL A N 1
ATOM 638 C CA . VAL A 1 81 ? -5.274 -17.602 -2.531 1.00 91.50 81 VAL A CA 1
ATOM 639 C C . VAL A 1 81 ? -4.189 -17.846 -3.581 1.00 91.50 81 VAL A C 1
ATOM 641 O O . VAL A 1 81 ? -3.021 -18.033 -3.249 1.00 91.50 81 VAL A O 1
ATOM 644 N N . VAL A 1 82 ? -4.576 -17.796 -4.855 1.00 92.81 82 VAL A N 1
ATOM 645 C CA . VAL A 1 82 ? -3.660 -17.970 -5.982 1.00 92.81 82 VAL A CA 1
ATOM 646 C C . VAL A 1 82 ? -2.853 -16.692 -6.186 1.00 92.81 82 VAL A C 1
ATOM 648 O O . VAL A 1 82 ? -3.412 -15.597 -6.261 1.00 92.81 82 VAL A O 1
ATOM 651 N N . ASP A 1 83 ? -1.535 -16.851 -6.272 1.00 91.19 83 ASP A N 1
ATOM 652 C CA . ASP A 1 83 ? -0.607 -15.793 -6.653 1.00 91.19 83 ASP A CA 1
ATOM 653 C C . ASP A 1 83 ? -0.223 -15.944 -8.125 1.00 91.19 83 ASP A C 1
ATOM 655 O O . ASP A 1 83 ? 0.524 -16.848 -8.495 1.00 91.19 83 ASP A O 1
ATOM 659 N N . ASP A 1 84 ? -0.747 -15.067 -8.972 1.00 90.69 84 ASP A N 1
ATOM 660 C CA . ASP A 1 84 ? -0.443 -15.012 -10.402 1.00 90.69 84 ASP A CA 1
ATOM 661 C C . ASP A 1 84 ? 0.590 -13.919 -10.738 1.00 90.69 84 ASP A C 1
ATOM 663 O O . ASP A 1 84 ? 0.848 -13.657 -11.915 1.00 90.69 84 ASP A O 1
ATOM 667 N N . SER A 1 85 ? 1.191 -13.269 -9.731 1.00 90.44 85 SER A N 1
ATOM 668 C CA . SER A 1 85 ? 2.100 -12.129 -9.928 1.00 90.44 85 SER A CA 1
ATOM 669 C C . SER A 1 85 ? 3.281 -12.464 -10.836 1.00 90.44 85 SER A C 1
ATOM 671 O O . SER A 1 85 ? 3.633 -11.658 -11.695 1.00 90.44 85 SER A O 1
ATOM 673 N N . ALA A 1 86 ? 3.834 -13.674 -10.726 1.00 90.88 86 ALA A N 1
ATOM 674 C CA . ALA A 1 86 ? 4.924 -14.152 -11.574 1.00 90.88 86 ALA A CA 1
ATOM 675 C C . ALA A 1 86 ? 4.575 -14.120 -13.073 1.00 90.88 86 ALA A C 1
ATOM 677 O O . ALA A 1 86 ? 5.422 -13.780 -13.891 1.00 90.88 86 ALA A O 1
ATOM 678 N N . THR A 1 87 ? 3.322 -14.408 -13.439 1.00 93.94 87 THR A N 1
ATOM 679 C CA . THR A 1 87 ? 2.870 -14.396 -14.846 1.00 93.94 87 THR A CA 1
ATOM 680 C C . THR A 1 87 ? 2.670 -12.985 -15.404 1.00 93.94 87 THR A C 1
ATOM 682 O O . THR A 1 87 ? 2.567 -12.806 -16.614 1.00 93.94 87 THR A O 1
ATOM 685 N N . ARG A 1 88 ? 2.617 -11.980 -14.523 1.00 92.62 88 ARG A N 1
ATOM 686 C CA . ARG A 1 88 ? 2.361 -10.566 -14.841 1.00 92.62 88 ARG A CA 1
ATOM 687 C C . ARG A 1 88 ? 3.541 -9.662 -14.477 1.00 92.62 88 ARG A C 1
ATOM 689 O O . ARG A 1 88 ? 3.396 -8.443 -14.451 1.00 92.62 88 ARG A O 1
ATOM 696 N N . THR A 1 89 ? 4.692 -10.255 -14.168 1.00 94.50 89 THR A N 1
ATOM 697 C CA . THR A 1 89 ? 5.923 -9.536 -13.836 1.00 94.50 89 THR A CA 1
ATOM 698 C C . THR A 1 89 ? 6.809 -9.475 -15.069 1.00 94.50 89 THR A C 1
ATOM 700 O O . THR A 1 89 ? 7.112 -10.502 -15.671 1.00 94.50 89 THR A O 1
ATOM 703 N N . VAL A 1 90 ? 7.245 -8.270 -15.427 1.00 94.81 90 VAL A N 1
ATOM 704 C CA . VAL A 1 90 ? 8.190 -8.034 -16.522 1.00 94.81 90 VAL A CA 1
ATOM 705 C C . VAL A 1 90 ? 9.512 -7.563 -15.931 1.00 94.81 90 VAL A C 1
ATOM 707 O O . VAL A 1 90 ? 9.532 -6.724 -15.030 1.00 94.81 90 VAL A O 1
ATOM 710 N N . TYR A 1 91 ? 10.615 -8.113 -16.434 1.00 94.94 91 TYR A N 1
ATOM 711 C CA . TYR A 1 91 ? 11.959 -7.641 -16.123 1.00 94.94 91 TYR A CA 1
ATOM 712 C C . TYR A 1 91 ? 12.348 -6.511 -17.078 1.00 94.94 91 TYR A C 1
ATOM 714 O O . TYR A 1 91 ? 12.116 -6.611 -18.282 1.00 94.94 91 TYR A O 1
ATOM 722 N N . VAL A 1 92 ? 12.944 -5.449 -16.536 1.00 93.38 92 VAL A N 1
ATOM 723 C CA . VAL A 1 92 ? 13.364 -4.268 -17.295 1.00 93.38 92 VAL A CA 1
ATOM 724 C C . VAL A 1 92 ? 14.804 -3.942 -16.911 1.00 93.38 92 VAL A C 1
ATOM 726 O O . VAL A 1 92 ? 15.109 -3.781 -15.730 1.00 93.38 92 VAL A O 1
ATOM 729 N N . GLU A 1 93 ? 15.677 -3.828 -17.907 1.00 93.06 93 GLU A N 1
ATOM 730 C CA . GLU A 1 93 ? 17.081 -3.434 -17.751 1.00 93.06 93 GLU A CA 1
ATOM 731 C C . GLU A 1 93 ? 17.379 -2.114 -18.474 1.00 93.06 93 GLU A C 1
ATOM 733 O O . GLU A 1 93 ? 16.556 -1.607 -19.234 1.00 93.06 93 GLU A O 1
ATOM 738 N N . GLY A 1 94 ? 18.553 -1.528 -18.215 1.00 91.62 94 GLY A N 1
ATOM 739 C CA . GLY A 1 94 ? 18.979 -0.291 -18.882 1.00 91.62 94 GLY A CA 1
ATOM 740 C C . GLY A 1 94 ? 18.261 0.980 -18.410 1.00 91.62 94 GLY A C 1
ATOM 741 O O . GLY A 1 94 ? 18.287 1.989 -19.106 1.00 91.62 94 GLY A O 1
ATOM 742 N N . ILE A 1 95 ? 17.641 0.957 -17.226 1.00 90.88 95 ILE A N 1
ATOM 743 C CA . ILE A 1 95 ? 16.825 2.068 -16.701 1.00 90.88 95 ILE A CA 1
ATOM 744 C C . ILE A 1 95 ? 17.652 3.253 -16.167 1.00 90.88 95 ILE A C 1
ATOM 746 O O . ILE A 1 95 ? 17.105 4.321 -15.920 1.00 90.88 95 ILE A O 1
ATOM 750 N N . GLY A 1 96 ? 18.971 3.087 -16.022 1.00 89.75 96 GLY A N 1
ATOM 751 C CA . GLY A 1 96 ? 19.883 4.083 -15.452 1.00 89.75 96 GLY A CA 1
ATOM 752 C C . GLY A 1 96 ? 19.951 4.039 -13.919 1.00 89.75 96 GLY A C 1
ATOM 753 O O . GLY A 1 96 ? 18.979 3.725 -13.237 1.00 89.75 96 GLY A O 1
ATOM 754 N N . GLU A 1 97 ? 21.116 4.360 -13.350 1.00 87.50 97 GLU A N 1
ATOM 755 C CA . GLU A 1 97 ? 21.371 4.225 -11.903 1.00 87.50 97 GLU A CA 1
ATOM 756 C C . GLU A 1 97 ? 20.512 5.159 -11.040 1.00 87.50 97 GLU A C 1
ATOM 758 O O . GLU A 1 97 ? 20.125 4.816 -9.922 1.00 87.50 97 GLU A O 1
ATOM 763 N N . ALA A 1 98 ? 20.182 6.342 -11.556 1.00 90.12 98 ALA A N 1
ATOM 764 C CA . ALA A 1 98 ? 19.393 7.341 -10.842 1.00 90.12 98 ALA A CA 1
ATOM 765 C C . ALA A 1 98 ? 17.873 7.146 -10.982 1.00 90.12 98 ALA A C 1
ATOM 767 O O . ALA A 1 98 ? 17.126 7.925 -10.389 1.00 90.12 98 ALA A O 1
ATOM 768 N N . ALA A 1 99 ? 17.414 6.124 -11.715 1.00 91.81 99 ALA A N 1
ATOM 769 C CA . ALA A 1 99 ? 15.993 5.894 -11.961 1.00 91.81 99 ALA A CA 1
ATOM 770 C C . ALA A 1 99 ? 15.194 5.774 -10.662 1.00 91.81 99 ALA A C 1
ATOM 772 O O . ALA A 1 99 ? 15.612 5.101 -9.708 1.00 91.81 99 ALA A O 1
ATOM 773 N N . GLN A 1 100 ? 14.038 6.425 -10.641 1.00 92.94 100 GLN A N 1
ATOM 774 C CA . GLN A 1 100 ? 13.052 6.331 -9.577 1.00 92.94 100 GLN A CA 1
ATOM 775 C C . GLN A 1 100 ? 11.837 5.527 -10.041 1.00 92.94 100 GLN A C 1
ATOM 777 O O . GLN A 1 100 ? 11.645 5.246 -11.225 1.00 92.94 100 GLN A O 1
ATOM 782 N N . VAL A 1 101 ? 11.005 5.133 -9.079 1.00 92.31 101 VAL A N 1
ATOM 783 C CA . VAL A 1 101 ? 9.769 4.388 -9.357 1.00 92.31 101 VAL A CA 1
ATOM 784 C C . VAL A 1 101 ? 8.858 5.193 -10.281 1.00 92.31 101 VAL A C 1
ATOM 786 O O . VAL A 1 101 ? 8.301 4.642 -11.224 1.00 92.31 101 VAL A O 1
ATOM 789 N N . GLU A 1 102 ? 8.773 6.500 -10.050 1.00 92.75 102 GLU A N 1
ATOM 790 C CA . GLU A 1 102 ? 7.930 7.431 -10.793 1.00 92.75 102 GLU A CA 1
ATOM 791 C C . GLU A 1 102 ? 8.338 7.530 -12.277 1.00 92.75 102 GLU A C 1
ATOM 793 O O . GLU A 1 102 ? 7.476 7.690 -13.144 1.00 92.75 102 GLU A O 1
ATOM 798 N N . ASP A 1 103 ? 9.630 7.371 -12.590 1.00 93.94 103 ASP A N 1
ATOM 799 C CA . ASP A 1 103 ? 10.125 7.359 -13.973 1.00 93.94 103 ASP A CA 1
ATOM 800 C C . ASP A 1 103 ? 9.605 6.129 -14.729 1.00 93.94 103 ASP A C 1
ATOM 802 O O . ASP A 1 10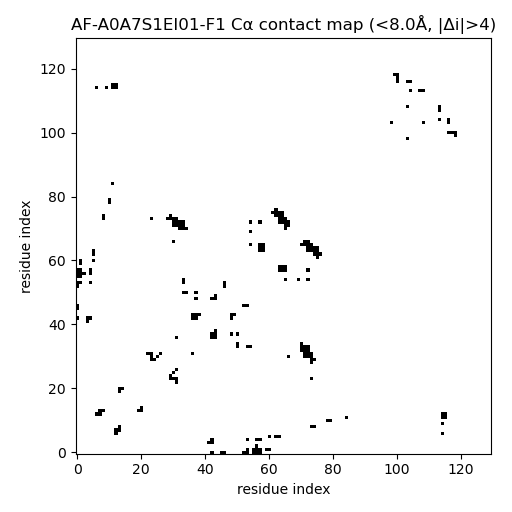3 ? 9.119 6.234 -15.859 1.00 93.94 103 ASP A O 1
ATOM 806 N N . LEU A 1 104 ? 9.656 4.958 -14.083 1.00 94.56 104 LEU A N 1
ATOM 807 C CA . LEU A 1 104 ? 9.137 3.713 -14.649 1.00 94.56 104 LEU A CA 1
ATOM 808 C C . LEU A 1 104 ? 7.617 3.727 -14.753 1.00 94.56 104 LEU A C 1
ATOM 810 O O . LEU A 1 104 ? 7.083 3.297 -15.772 1.00 94.56 104 LEU A O 1
ATOM 814 N N . GLU A 1 105 ? 6.921 4.240 -13.739 1.00 93.62 105 GLU A N 1
ATOM 815 C CA . GLU A 1 105 ? 5.465 4.381 -13.771 1.00 93.62 105 GLU A CA 1
ATOM 816 C C . GLU A 1 105 ? 5.009 5.252 -14.944 1.00 93.62 105 GLU A C 1
ATOM 818 O O . GLU A 1 105 ? 4.041 4.910 -15.623 1.00 93.62 105 GLU A O 1
ATOM 823 N N . LYS A 1 106 ? 5.735 6.341 -15.223 1.00 93.81 106 LYS A N 1
ATOM 824 C CA . LYS A 1 106 ? 5.440 7.237 -16.340 1.00 93.81 106 LYS A CA 1
ATOM 825 C C . LYS A 1 106 ? 5.606 6.551 -17.695 1.00 93.81 106 LYS A C 1
ATOM 827 O O . LYS A 1 106 ? 4.711 6.648 -18.524 1.00 93.81 106 LYS A O 1
ATOM 832 N N . VAL A 1 107 ? 6.738 5.886 -17.926 1.00 94.00 107 VAL A N 1
ATOM 833 C CA . VAL A 1 107 ? 7.048 5.278 -19.232 1.00 94.00 107 VAL A CA 1
ATOM 834 C C . VAL A 1 107 ? 6.234 4.008 -19.462 1.00 94.00 107 VAL A C 1
ATOM 836 O O . VAL A 1 107 ? 5.610 3.840 -20.504 1.00 94.00 107 VAL A O 1
ATOM 839 N N . MET A 1 108 ? 6.218 3.102 -18.485 1.00 94.62 108 MET A N 1
ATOM 840 C CA . MET A 1 108 ? 5.554 1.806 -18.636 1.00 94.62 108 MET A CA 1
ATOM 841 C C . MET A 1 108 ? 4.031 1.917 -18.494 1.00 94.62 108 MET A C 1
ATOM 843 O O . MET A 1 108 ? 3.306 1.062 -19.000 1.00 94.62 108 MET A O 1
ATOM 847 N N . GLY A 1 109 ? 3.535 2.978 -17.847 1.00 94.56 109 GLY A N 1
ATOM 848 C CA . GLY A 1 109 ? 2.105 3.221 -17.660 1.00 94.56 109 GLY A CA 1
ATOM 849 C C . GLY A 1 109 ? 1.343 3.418 -18.973 1.00 94.56 109 GLY A C 1
ATOM 850 O O . GLY A 1 109 ? 0.145 3.147 -19.025 1.00 94.56 109 GLY A O 1
ATOM 851 N N . GLU A 1 110 ? 2.033 3.811 -20.050 1.00 95.12 110 GLU A N 1
ATOM 852 C CA . GLU A 1 110 ? 1.464 3.901 -21.403 1.00 95.12 110 GLU A CA 1
ATOM 853 C C . GLU A 1 110 ? 1.015 2.534 -21.949 1.00 95.12 110 GLU A C 1
ATOM 855 O O . GLU A 1 110 ? 0.111 2.464 -22.781 1.00 95.12 110 GLU A O 1
ATOM 860 N N . TYR A 1 111 ? 1.600 1.441 -21.450 1.00 94.81 111 TYR A N 1
ATOM 861 C CA . TYR A 1 111 ? 1.336 0.075 -21.914 1.00 94.81 111 TYR A CA 1
ATOM 862 C C . TYR A 1 111 ? 0.351 -0.688 -21.023 1.00 94.81 111 TYR A C 1
ATOM 864 O O . TYR A 1 111 ? -0.039 -1.812 -21.345 1.00 94.81 111 TYR A O 1
ATOM 872 N N . GLY A 1 112 ? -0.075 -0.097 -19.906 1.00 93.69 112 GLY A N 1
ATOM 873 C CA . GLY A 1 112 ? -1.058 -0.695 -19.014 1.00 93.69 112 GLY A CA 1
ATOM 874 C C . GLY A 1 112 ? -0.921 -0.245 -17.567 1.00 93.69 112 GLY A C 1
ATOM 875 O O . GLY A 1 112 ? 0.022 0.432 -17.166 1.00 93.69 112 GLY A O 1
ATOM 876 N N . LYS A 1 113 ? -1.892 -0.654 -16.746 1.00 92.94 113 LYS A N 1
ATOM 877 C CA . LYS A 1 113 ? -1.881 -0.355 -15.313 1.00 92.94 113 LYS A CA 1
ATOM 878 C C . LYS A 1 113 ? -0.727 -1.088 -14.627 1.00 92.94 113 LYS A C 1
ATOM 880 O O . LYS A 1 113 ? -0.691 -2.317 -14.609 1.00 92.94 113 LYS A O 1
ATOM 885 N N . ILE A 1 114 ? 0.140 -0.327 -13.971 1.00 94.38 114 ILE A N 1
ATOM 886 C CA . ILE A 1 114 ? 1.205 -0.855 -13.119 1.00 94.38 114 ILE A CA 1
ATOM 887 C C . ILE A 1 114 ? 0.674 -0.981 -11.694 1.00 94.38 114 ILE A C 1
ATOM 889 O O . ILE A 1 114 ? 0.165 -0.020 -11.118 1.00 94.38 114 ILE A O 1
ATOM 893 N N . CYS A 1 115 ? 0.772 -2.181 -11.126 1.00 92.62 115 CYS A N 1
ATOM 894 C CA . CYS A 1 115 ? 0.317 -2.454 -9.760 1.00 92.62 115 CYS A CA 1
ATOM 895 C C . CYS A 1 115 ? 1.454 -2.424 -8.732 1.00 92.62 115 CYS A C 1
ATOM 897 O O . CYS A 1 115 ? 1.186 -2.296 -7.539 1.00 92.62 115 CYS A O 1
ATOM 899 N N . TYR A 1 116 ? 2.703 -2.597 -9.169 1.00 93.88 116 TYR A N 1
ATOM 900 C CA . TYR A 1 116 ? 3.876 -2.640 -8.302 1.00 93.88 116 TYR A CA 1
ATOM 901 C C . TYR A 1 116 ? 5.157 -2.432 -9.115 1.00 93.88 116 TYR A C 1
ATOM 903 O O . TYR A 1 116 ? 5.277 -2.961 -10.219 1.00 93.88 116 TYR A O 1
ATOM 911 N N . VAL A 1 117 ? 6.120 -1.710 -8.542 1.00 94.44 117 VAL A N 1
ATOM 912 C CA . VAL A 1 117 ? 7.466 -1.524 -9.096 1.00 94.44 117 VAL A CA 1
ATOM 913 C C . VAL A 1 117 ? 8.483 -1.886 -8.020 1.00 94.44 117 VAL A C 1
ATOM 915 O O . VAL A 1 117 ? 8.381 -1.433 -6.880 1.00 94.44 117 VAL A O 1
ATOM 918 N N . SER A 1 118 ? 9.484 -2.684 -8.390 1.00 92.88 118 SER A N 1
ATOM 919 C CA . SER A 1 118 ? 10.636 -2.989 -7.545 1.00 92.88 118 SER A CA 1
ATOM 920 C C . SER A 1 118 ? 11.907 -2.564 -8.263 1.00 92.88 118 SER A C 1
ATOM 922 O O . SER A 1 118 ? 12.183 -3.050 -9.356 1.00 92.88 118 SER A O 1
ATOM 924 N N . ILE A 1 119 ? 12.675 -1.665 -7.646 1.00 92.81 119 ILE A N 1
ATOM 925 C CA . ILE A 1 119 ? 14.017 -1.290 -8.103 1.00 92.81 119 ILE A CA 1
ATOM 926 C C . ILE A 1 119 ? 15.004 -1.782 -7.038 1.00 92.81 119 ILE A C 1
ATOM 928 O O . ILE A 1 119 ? 15.169 -1.118 -6.009 1.00 92.81 119 ILE A O 1
ATOM 932 N N . PRO A 1 120 ? 15.636 -2.954 -7.227 1.00 88.00 120 PRO A N 1
ATOM 933 C CA . PRO A 1 120 ? 16.633 -3.457 -6.295 1.00 88.00 120 PRO A CA 1
ATOM 934 C C . PRO A 1 120 ? 17.842 -2.516 -6.265 1.00 88.00 120 PRO A C 1
ATOM 936 O O . PRO A 1 120 ? 18.536 -2.345 -7.264 1.00 88.00 120 PRO A O 1
ATOM 939 N N . ARG A 1 121 ? 18.112 -1.900 -5.112 1.00 82.12 121 ARG A N 1
ATOM 940 C CA . ARG A 1 121 ? 19.335 -1.121 -4.887 1.00 82.12 121 ARG A CA 1
ATOM 941 C C . ARG A 1 121 ? 20.393 -2.070 -4.329 1.00 82.12 121 ARG A C 1
ATOM 943 O O . ARG A 1 121 ? 20.339 -2.430 -3.155 1.00 82.12 121 ARG A O 1
ATOM 950 N N . ILE A 1 122 ? 21.320 -2.512 -5.174 1.00 75.88 122 ILE A N 1
ATOM 951 C CA . ILE A 1 122 ? 22.476 -3.293 -4.728 1.00 75.88 122 ILE A CA 1
ATOM 952 C C . ILE A 1 122 ? 23.510 -2.299 -4.206 1.00 75.88 122 ILE A C 1
ATOM 954 O O . ILE A 1 122 ? 24.190 -1.635 -4.983 1.00 75.88 122 ILE A O 1
ATOM 958 N N . THR A 1 123 ? 23.628 -2.181 -2.887 1.00 65.75 123 THR A N 1
ATOM 959 C CA . THR A 1 123 ? 24.791 -1.526 -2.288 1.00 65.75 123 THR A CA 1
ATOM 960 C C . THR A 1 123 ? 25.936 -2.524 -2.359 1.00 65.75 123 THR A C 1
ATOM 962 O O . THR A 1 123 ? 25.970 -3.477 -1.581 1.00 65.75 123 THR A O 1
ATOM 965 N N . VAL A 1 124 ? 26.853 -2.357 -3.311 1.00 60.88 124 VAL A N 1
ATOM 966 C CA . VAL A 1 124 ? 28.107 -3.113 -3.282 1.00 60.88 124 VAL A CA 1
ATOM 967 C C . VAL A 1 124 ? 28.875 -2.608 -2.064 1.00 60.88 124 VAL A C 1
ATOM 969 O O . VAL A 1 124 ? 29.366 -1.483 -2.059 1.00 60.88 124 VAL A O 1
ATOM 972 N N . SER A 1 125 ? 28.917 -3.397 -0.990 1.00 58.72 125 SER A N 1
ATOM 973 C CA . SER A 1 125 ? 29.857 -3.140 0.097 1.00 58.72 125 SER A CA 1
ATOM 974 C C . SER A 1 125 ? 31.260 -3.277 -0.482 1.00 58.72 125 SER A C 1
ATOM 976 O O . SER A 1 125 ? 31.572 -4.338 -1.023 1.00 58.72 125 SER A O 1
ATOM 978 N N . GLU A 1 126 ? 32.093 -2.243 -0.375 1.00 52.38 126 GLU A N 1
ATOM 979 C CA . GLU A 1 126 ? 33.524 -2.342 -0.669 1.00 52.38 126 GLU A CA 1
ATOM 980 C C . GLU A 1 126 ? 34.155 -3.381 0.270 1.00 52.38 126 GLU A C 1
ATOM 982 O O . GLU A 1 126 ? 34.571 -3.097 1.392 1.00 52.38 126 GLU A O 1
ATOM 987 N N . SER A 1 127 ? 34.180 -4.638 -0.161 1.00 49.16 127 SER A N 1
ATOM 988 C CA . SER A 1 127 ? 34.930 -5.696 0.494 1.00 49.16 127 SER A CA 1
ATOM 989 C C . SER A 1 127 ? 36.384 -5.600 0.039 1.00 49.16 127 SER A C 1
ATOM 991 O O . SER A 1 127 ? 36.718 -6.054 -1.050 1.00 49.16 127 SER A O 1
ATOM 993 N N . HIS A 1 128 ? 37.201 -4.970 0.887 1.00 46.91 128 HIS A N 1
ATOM 994 C CA . HIS A 1 128 ? 38.637 -5.184 1.093 1.00 46.91 128 HIS A CA 1
ATOM 995 C C . HIS A 1 128 ? 39.439 -5.675 -0.124 1.00 46.91 128 HIS A C 1
ATOM 997 O O . HIS A 1 128 ? 39.610 -6.877 -0.326 1.00 46.91 128 HIS A O 1
ATOM 1003 N N . VAL A 1 129 ? 40.055 -4.737 -0.847 1.00 44.94 129 VAL A N 1
ATOM 1004 C CA . VAL A 1 129 ? 41.338 -5.022 -1.500 1.00 44.94 129 VAL A CA 1
ATOM 1005 C C . VAL A 1 129 ? 42.380 -5.065 -0.381 1.00 44.94 129 VAL A C 1
ATOM 1007 O O . VAL A 1 129 ? 42.678 -4.036 0.224 1.0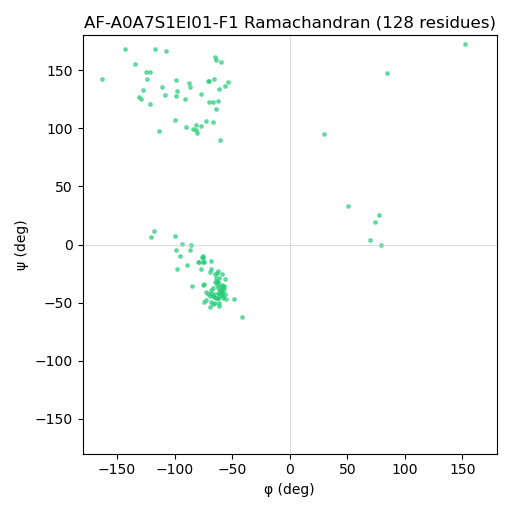0 44.94 129 VAL A O 1
ATOM 1010 N N . SER A 1 130 ? 42.835 -6.273 -0.043 1.00 44.12 130 SER A N 1
ATOM 1011 C CA . SER A 1 130 ? 44.046 -6.511 0.759 1.00 44.12 130 SER A CA 1
ATOM 1012 C C . SER A 1 130 ? 45.212 -6.787 -0.176 1.00 44.12 130 SER A C 1
ATOM 1014 O O . SER A 1 130 ? 44.967 -7.483 -1.188 1.00 44.12 130 SER A O 1
#

InterPro domains:
  IPR002344 Lupus La protein [PR00302] (4-21)
  IPR002344 Lupus La protein [PR00302] (30-45)
  IPR002344 Lupus La protein [PR00302] (62-75)
  IPR006630 La-type HTH domain [PF05383] (3-56)
  IPR006630 La-type HTH domain [PS50961] (1-83)
  IPR006630 La-type HTH domain [SM00715] (1-76)
  IPR012677 Nucleotide-binding alpha-beta plait domain superfamily [G3DSA:3.30.70.330] (82-128)
  IPR035979 RNA-binding domain superfamily [SSF54928] (82-121)
  IPR036388 Winged helix-like DNA-binding domain superfamily [G3DSA:1.10.10.10] (1-80)
  IPR036390 Winged helix DNA-binding domain superfamily [SSF46785] (3-82)
  IPR045180 La domain containing protein [PTHR22792] (3-109)

Organism: Hemiselmis andersenii (NCBI:txid464988)

Nearest PDB structures (foldseek):
  1s29-assembly1_A  TM=9.658E-01  e=3.637E-07  Trypanosoma brucei
  4wkr-assembly2_B  TM=9.132E-01  e=5.045E-07  Homo sapiens
  2von-assembly1_A  TM=8.283E-01  e=6.139E-07  Homo sapiens
  2m5w-assembly1_A  TM=7.946E-01  e=4.042E-05  Dictyostelium discoideum

Secondary structure (DSSP, 8-state):
-HHHHHHHHSHHHHHH-HHHHHHHHTSTT--EEHHHHTT-HHHHHHHTT-HHHHHHHHHT-SSEEE-TTSSEEEESSPPPSS--GGGG--------TT--HHHHHHHHGGGS------------------

Sequence (130 aa):
AQKLLEFYFGDSNLRADRFLQRERKKSPQGWVAFDILKTFKKLSAATDGDVELMIEGARASSDLAVSEDGESVRRVKELPVVDDSATRTVYVEGIGEAAQVEDLEKVMGEYGKICYVSIPRITVSESHVS